Protein AF-A0A314ZUV1-F1 (afdb_monomer)

Foldseek 3Di:
DDPPVVVVVVVLVPFAEDADEPPDDQCCDDPPCLFCVNCVRGQYYHYYDHQHADSDPPDDPPDPPRAHCHQYYEAEHHARYDDDVVVVCSRHVNHQWYFYYNYNPATWTDGPVDPDTDGD

Secondary structure (DSSP, 8-state):
---HHHHHHHHHHTS-EEEEE-SS----SPPTTSSTTT-TT-SEEEEESS----S--TT-TT-TT-----SEEEEES-TT----HHHHHHH-TT--EEEEES-SS--EEEETTSSS-B--

Structure (mmCIF, N/CA/C/O backbone):
data_AF-A0A314ZUV1-F1
#
_entry.id   AF-A0A314ZUV1-F1
#
loop_
_atom_site.group_PDB
_atom_site.id
_atom_site.type_symbol
_atom_site.label_atom_id
_atom_site.label_alt_id
_atom_site.label_comp_id
_atom_site.label_asym_id
_atom_site.label_entity_id
_atom_site.label_seq_id
_atom_site.pdbx_PDB_ins_code
_atom_site.Cartn_x
_atom_site.Cartn_y
_atom_site.Cartn_z
_atom_site.occupancy
_atom_site.B_iso_or_equiv
_atom_site.auth_seq_id
_atom_site.auth_comp_id
_atom_site.auth_asym_id
_atom_site.auth_atom_id
_atom_site.pdbx_PDB_model_num
ATOM 1 N N . MET A 1 1 ? -7.178 -17.957 22.791 1.00 39.41 1 MET A N 1
ATOM 2 C CA . MET A 1 1 ? -6.796 -16.577 22.420 1.00 39.41 1 MET A CA 1
ATOM 3 C C . MET A 1 1 ? -7.547 -16.295 21.127 1.00 39.41 1 MET A C 1
ATOM 5 O O . MET A 1 1 ? -7.230 -16.918 20.131 1.00 39.41 1 MET A O 1
ATOM 9 N N . HIS A 1 2 ? -8.671 -15.577 21.200 1.00 33.91 2 HIS A N 1
ATOM 10 C CA . HIS A 1 2 ? -9.666 -15.512 20.120 1.00 33.91 2 HIS A CA 1
ATOM 11 C C . HIS A 1 2 ? -9.202 -14.645 18.941 1.00 33.91 2 HIS A C 1
ATOM 13 O O . HIS A 1 2 ? -8.723 -13.531 19.152 1.00 33.91 2 HIS A O 1
ATOM 19 N N . ASP A 1 3 ? -9.448 -15.150 17.731 1.00 39.00 3 ASP A N 1
ATOM 20 C CA . ASP A 1 3 ? -9.154 -14.626 16.388 1.00 39.00 3 ASP A CA 1
ATOM 21 C C . ASP A 1 3 ? -9.875 -13.315 16.018 1.00 39.00 3 ASP A C 1
ATOM 23 O O . ASP A 1 3 ? -10.383 -13.143 14.908 1.00 39.00 3 ASP A O 1
ATOM 27 N N . LYS A 1 4 ? -9.911 -12.342 16.934 1.00 44.16 4 LYS A N 1
ATOM 28 C CA . LYS A 1 4 ? -10.485 -11.013 16.672 1.00 44.16 4 LYS A CA 1
ATOM 29 C C . LYS A 1 4 ? -9.817 -10.329 15.476 1.00 44.16 4 LYS A C 1
ATOM 31 O O . LYS A 1 4 ? -10.479 -9.589 14.754 1.00 44.16 4 LYS A O 1
ATOM 36 N N . GLU A 1 5 ? -8.540 -10.616 15.218 1.00 48.56 5 GLU A N 1
ATOM 37 C CA . GLU A 1 5 ? -7.837 -10.121 14.031 1.00 48.56 5 GLU A CA 1
ATOM 38 C C . GLU A 1 5 ? -8.411 -10.691 12.732 1.00 48.56 5 GLU A C 1
ATOM 40 O O . GLU A 1 5 ? -8.594 -9.953 11.767 1.00 48.56 5 GLU A O 1
ATOM 45 N N . PHE A 1 6 ? -8.739 -11.984 12.695 1.00 40.50 6 PHE A N 1
ATOM 46 C CA . PHE A 1 6 ? -9.218 -12.640 11.479 1.00 40.50 6 PHE A CA 1
ATOM 47 C C . PHE A 1 6 ? -10.641 -12.201 11.117 1.00 40.50 6 PHE A C 1
ATOM 49 O O . PHE A 1 6 ? -10.937 -11.996 9.938 1.00 40.50 6 PHE A O 1
ATOM 56 N N . GLU A 1 7 ? -11.489 -11.959 12.120 1.00 41.75 7 GLU A N 1
ATOM 57 C CA . GLU A 1 7 ? -12.827 -11.392 11.910 1.00 41.75 7 GLU A CA 1
ATOM 58 C C . GLU A 1 7 ? -12.768 -9.912 11.502 1.00 41.75 7 GLU A C 1
ATOM 60 O O . GLU A 1 7 ? -13.423 -9.523 10.535 1.00 41.75 7 GLU A O 1
ATOM 65 N N . THR A 1 8 ? -11.879 -9.109 12.105 1.00 54.12 8 THR A N 1
ATOM 66 C CA . THR A 1 8 ? -11.626 -7.728 11.642 1.00 54.12 8 THR A CA 1
ATOM 67 C C . THR A 1 8 ? -11.140 -7.722 10.185 1.00 54.12 8 THR A C 1
ATOM 69 O O . THR A 1 8 ? -11.604 -6.936 9.363 1.00 54.12 8 THR A O 1
ATOM 72 N N . LEU A 1 9 ? -10.248 -8.644 9.800 1.00 48.03 9 LEU A N 1
ATOM 73 C CA . LEU A 1 9 ? -9.764 -8.767 8.420 1.00 48.03 9 LEU A CA 1
ATOM 74 C C . LEU A 1 9 ? -10.869 -9.171 7.431 1.00 48.03 9 LEU A C 1
ATOM 76 O O . LEU A 1 9 ? -10.824 -8.743 6.268 1.00 48.03 9 LEU A O 1
ATOM 80 N N . LYS A 1 10 ? -11.846 -9.970 7.880 1.00 52.09 10 LYS A N 1
ATOM 81 C CA . LYS A 1 10 ? -13.025 -10.401 7.115 1.00 52.09 10 LYS A CA 1
ATOM 82 C C . LYS A 1 10 ? -14.011 -9.252 6.916 1.00 52.09 10 LYS A C 1
ATOM 84 O O . LYS A 1 10 ? -14.477 -9.057 5.795 1.00 52.09 10 LYS A O 1
ATOM 89 N N . GLU A 1 11 ? -14.225 -8.424 7.930 1.00 54.44 11 GLU A N 1
ATOM 90 C CA . GLU A 1 11 ? -15.045 -7.212 7.842 1.00 54.44 11 GLU A CA 1
ATOM 91 C C . GLU A 1 11 ? -14.380 -6.156 6.948 1.00 54.44 11 GLU A C 1
ATOM 93 O O . GLU A 1 11 ? -14.979 -5.686 5.979 1.00 54.44 11 GLU A O 1
ATOM 98 N N . ILE A 1 12 ? -13.072 -5.932 7.113 1.00 50.38 12 ILE A N 1
ATOM 99 C CA . ILE A 1 12 ? -12.272 -5.097 6.210 1.00 50.38 12 ILE A CA 1
ATOM 100 C C . ILE A 1 12 ? -12.288 -5.679 4.777 1.00 50.38 12 ILE A C 1
ATOM 102 O O . ILE A 1 12 ? -12.072 -4.971 3.793 1.00 50.38 12 ILE A O 1
ATOM 106 N N . SER A 1 13 ? -12.503 -6.989 4.580 1.00 51.12 13 SER A N 1
ATOM 107 C CA . SER A 1 13 ? -12.600 -7.638 3.255 1.00 51.12 13 SER A CA 1
ATOM 108 C C . SER A 1 13 ? -13.756 -7.130 2.391 1.00 51.12 13 SER A C 1
ATOM 110 O O . SER A 1 13 ? -13.600 -7.129 1.168 1.00 51.12 13 SER A O 1
ATOM 112 N N . SER A 1 14 ? -14.814 -6.603 3.005 1.00 55.78 14 SER A N 1
ATOM 113 C CA . SER A 1 14 ? -15.973 -6.023 2.317 1.00 55.78 14 SER A CA 1
ATOM 114 C C . SER A 1 14 ? -15.716 -4.636 1.697 1.00 55.78 14 SER A C 1
ATOM 116 O O . SER A 1 14 ? -16.512 -4.165 0.889 1.00 55.78 14 SER A O 1
ATOM 118 N N . LEU A 1 15 ? -14.593 -3.981 2.023 1.00 61.12 15 LEU A N 1
ATOM 119 C CA . LEU A 1 15 ? -14.289 -2.627 1.555 1.00 61.12 15 LEU A CA 1
ATOM 120 C C . LEU A 1 15 ? -13.907 -2.564 0.065 1.00 61.12 15 LEU A C 1
ATOM 122 O O . LEU A 1 15 ? -13.373 -3.520 -0.504 1.00 61.12 15 LEU A O 1
ATOM 126 N N . ARG A 1 16 ? -14.093 -1.375 -0.536 1.00 82.19 16 ARG A N 1
ATOM 127 C CA . ARG A 1 16 ? -13.666 -1.014 -1.902 1.00 82.19 16 ARG A CA 1
ATOM 128 C C . ARG A 1 16 ? -12.193 -1.385 -2.107 1.00 82.19 16 ARG A C 1
ATOM 130 O O . ARG A 1 16 ? -11.285 -0.765 -1.542 1.00 82.19 16 ARG A O 1
ATOM 137 N N . ARG A 1 17 ? -11.979 -2.446 -2.882 1.00 85.50 17 ARG A N 1
ATOM 138 C CA . ARG A 1 17 ? -10.704 -3.139 -3.062 1.00 85.50 17 ARG A CA 1
ATOM 139 C C . ARG A 1 17 ? -10.258 -3.007 -4.504 1.00 85.50 17 ARG A C 1
ATOM 141 O O . ARG A 1 17 ? -10.986 -3.413 -5.404 1.00 85.50 17 ARG A O 1
ATOM 148 N N . LEU A 1 18 ? -9.028 -2.554 -4.696 1.00 84.38 18 LEU A N 1
ATOM 149 C CA . LEU A 1 18 ? -8.361 -2.608 -5.986 1.00 84.38 18 LEU A CA 1
ATOM 150 C C . LEU A 1 18 ? -7.292 -3.696 -5.953 1.00 84.38 18 LEU A C 1
ATOM 152 O O . LEU A 1 18 ? -6.395 -3.674 -5.110 1.00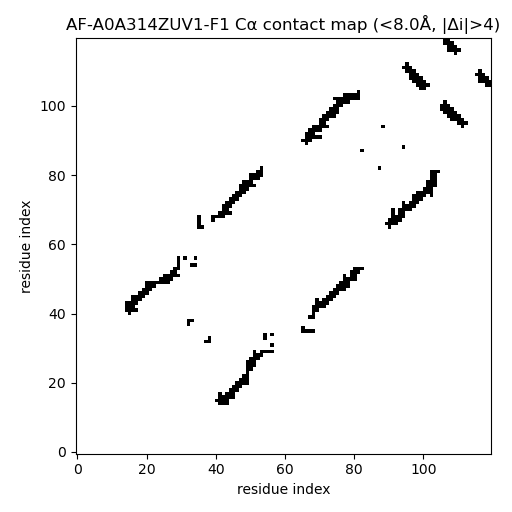 84.38 18 LEU A O 1
ATOM 156 N N . LYS A 1 19 ? -7.407 -4.666 -6.863 1.00 85.62 19 LYS A N 1
ATOM 157 C CA . LYS A 1 19 ? -6.397 -5.701 -7.078 1.00 85.62 19 LYS A CA 1
ATOM 158 C C . LYS A 1 19 ? -5.855 -5.572 -8.486 1.00 85.62 19 LYS A C 1
ATOM 160 O O . LYS A 1 19 ? -6.617 -5.634 -9.443 1.00 85.62 19 LYS A O 1
ATOM 165 N N . ILE A 1 20 ? -4.542 -5.470 -8.588 1.00 82.44 20 ILE A N 1
ATOM 166 C CA . ILE A 1 20 ? -3.837 -5.377 -9.852 1.00 82.44 20 ILE A CA 1
ATOM 167 C C . ILE A 1 20 ? -2.785 -6.486 -9.878 1.00 82.44 20 ILE A C 1
ATOM 169 O O . ILE A 1 20 ? -2.169 -6.829 -8.863 1.00 82.44 20 ILE A O 1
ATOM 173 N N . SER A 1 21 ? -2.658 -7.143 -11.023 1.00 82.69 21 SER A N 1
ATOM 174 C CA . SER A 1 21 ? -1.710 -8.231 -11.234 1.00 82.69 21 SER A CA 1
ATOM 175 C C . SER A 1 21 ? -1.032 -8.020 -12.578 1.00 82.69 21 SER A C 1
ATOM 177 O O . SER A 1 21 ? -1.686 -8.096 -13.613 1.00 82.69 21 SER A O 1
ATOM 179 N N . TRP A 1 22 ? 0.264 -7.730 -12.552 1.00 75.12 22 TRP A N 1
ATOM 180 C CA . TRP A 1 22 ? 1.072 -7.508 -13.743 1.00 75.12 22 TRP A CA 1
ATOM 181 C C . TRP A 1 22 ? 1.678 -8.849 -14.138 1.00 75.12 22 TRP A C 1
ATOM 183 O O . TRP A 1 22 ? 2.518 -9.392 -13.421 1.00 75.12 22 TRP A O 1
ATOM 193 N N . ALA A 1 23 ? 1.188 -9.416 -15.241 1.00 62.47 23 ALA A N 1
ATOM 194 C CA . ALA A 1 23 ? 1.650 -10.707 -15.743 1.00 62.47 23 ALA A CA 1
ATOM 195 C C . ALA A 1 23 ? 2.984 -10.575 -16.491 1.00 62.47 23 ALA A C 1
ATOM 197 O O . ALA A 1 23 ? 3.886 -11.370 -16.262 1.00 62.47 23 ALA A O 1
ATOM 198 N N . VAL A 1 24 ? 3.114 -9.557 -17.346 1.00 55.03 24 VAL A N 1
ATOM 199 C CA . VAL A 1 24 ? 4.317 -9.243 -18.127 1.00 55.03 24 VAL A CA 1
ATOM 200 C C . VAL A 1 24 ? 4.222 -7.766 -18.505 1.00 55.03 24 VAL A C 1
ATOM 202 O O . VAL A 1 24 ? 3.528 -7.416 -19.453 1.00 55.03 24 VAL A O 1
ATOM 205 N N . ALA A 1 25 ? 4.834 -6.874 -17.734 1.00 52.91 25 ALA A N 1
ATOM 206 C CA . ALA A 1 25 ? 4.999 -5.492 -18.165 1.00 52.91 25 ALA A CA 1
ATOM 207 C C . ALA A 1 25 ? 6.160 -4.859 -17.407 1.00 52.91 25 ALA A C 1
ATOM 209 O O . ALA A 1 25 ? 6.127 -4.760 -16.178 1.00 52.91 25 ALA A O 1
ATOM 210 N N . SER A 1 26 ? 7.145 -4.388 -18.165 1.00 56.25 26 SER A N 1
ATOM 211 C CA . SER A 1 26 ? 8.238 -3.508 -17.752 1.00 56.25 26 SER A CA 1
ATOM 212 C C . SER A 1 26 ? 7.716 -2.114 -17.368 1.00 56.25 26 SER A C 1
ATOM 214 O O . SER A 1 26 ? 8.276 -1.098 -17.774 1.00 56.25 26 SER A O 1
ATOM 216 N N . LEU A 1 27 ? 6.597 -2.038 -16.632 1.00 61.50 27 LEU A N 1
ATOM 217 C CA . LEU A 1 27 ? 6.141 -0.796 -16.019 1.00 61.50 27 LEU A CA 1
ATOM 218 C C . LEU A 1 27 ? 7.085 -0.501 -14.856 1.00 61.50 27 LEU A C 1
ATOM 220 O O . LEU A 1 27 ? 6.8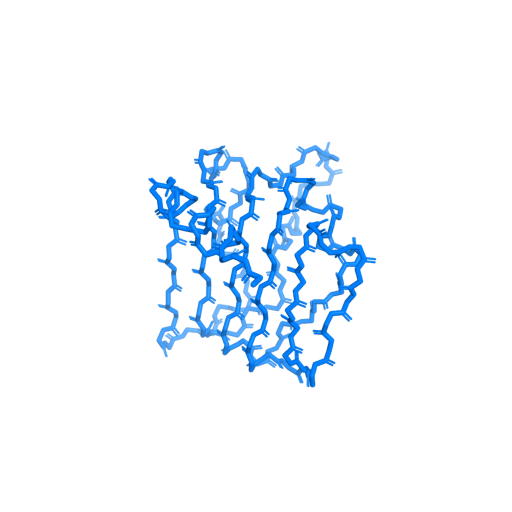55 -0.897 -13.715 1.00 61.50 27 LEU A O 1
ATOM 224 N N . LYS A 1 28 ? 8.188 0.165 -15.196 1.00 67.81 28 LYS A N 1
ATOM 225 C CA . LYS A 1 28 ? 9.094 0.787 -14.230 1.00 67.81 28 LYS A CA 1
ATOM 226 C C . LYS A 1 28 ? 8.424 1.990 -13.562 1.00 67.81 28 LYS A C 1
ATOM 228 O O . LYS A 1 28 ? 8.738 2.307 -12.419 1.00 67.81 28 LYS A O 1
ATOM 233 N N . GLU A 1 29 ? 7.482 2.614 -14.269 1.00 71.25 29 GLU A N 1
ATOM 234 C CA . GLU A 1 29 ? 6.750 3.802 -13.842 1.00 71.25 29 GLU A CA 1
ATOM 235 C C . GLU A 1 29 ? 5.350 3.458 -13.325 1.00 71.25 29 GLU A C 1
ATOM 237 O O . GLU A 1 29 ? 4.674 2.553 -13.827 1.00 71.25 29 GLU A O 1
ATOM 242 N N . VAL A 1 30 ? 4.906 4.208 -12.315 1.00 75.25 30 VAL A N 1
ATOM 243 C CA . VAL A 1 30 ? 3.550 4.101 -11.773 1.00 75.25 30 VAL A CA 1
ATOM 244 C C . VAL A 1 30 ? 2.574 4.652 -12.810 1.00 75.25 30 VAL A C 1
ATOM 246 O O . VAL A 1 30 ? 2.748 5.789 -13.251 1.00 75.25 30 VAL A O 1
ATOM 249 N N . PRO A 1 31 ? 1.522 3.911 -13.199 1.00 76.69 31 PRO A N 1
ATOM 250 C CA . PRO A 1 31 ? 0.561 4.449 -14.143 1.00 76.69 31 PRO A CA 1
ATOM 251 C C . PRO A 1 31 ? -0.135 5.688 -13.548 1.00 76.69 31 PRO A C 1
ATOM 253 O O . PRO A 1 31 ? -0.418 5.706 -12.342 1.00 76.69 31 PRO A O 1
ATOM 256 N N . PRO A 1 32 ? -0.482 6.699 -14.370 1.00 75.06 32 PRO A N 1
ATOM 257 C CA . PRO A 1 32 ? -1.040 7.963 -13.888 1.00 75.06 32 PRO A CA 1
ATOM 258 C C . PRO A 1 32 ? -2.304 7.802 -13.052 1.00 75.06 32 PRO A C 1
ATOM 260 O O . PRO A 1 32 ? -2.594 8.657 -12.226 1.00 75.06 32 PRO A O 1
ATOM 263 N N . TRP A 1 33 ? -3.052 6.711 -13.235 1.00 79.25 33 TRP A N 1
ATOM 264 C CA . TRP A 1 33 ? -4.278 6.452 -12.489 1.00 79.25 33 TRP A CA 1
ATOM 265 C C . TRP A 1 33 ? -4.081 5.812 -11.113 1.00 79.25 33 TRP A C 1
ATOM 267 O O . TRP A 1 33 ? -4.984 5.845 -10.276 1.00 79.25 33 TRP A O 1
ATOM 277 N N . LEU A 1 34 ? -2.910 5.232 -10.843 1.00 81.31 34 LEU A N 1
ATOM 278 C CA . LEU A 1 34 ? -2.618 4.543 -9.585 1.00 81.31 34 LEU A CA 1
ATOM 279 C C . LEU A 1 34 ? -2.159 5.541 -8.520 1.00 81.31 34 LEU A C 1
ATOM 281 O O . LEU A 1 34 ? -1.099 5.375 -7.941 1.00 81.31 34 LEU A O 1
ATOM 285 N N . ASN A 1 35 ? -2.944 6.584 -8.261 1.00 82.69 35 ASN A N 1
ATOM 286 C CA . ASN A 1 35 ? -2.5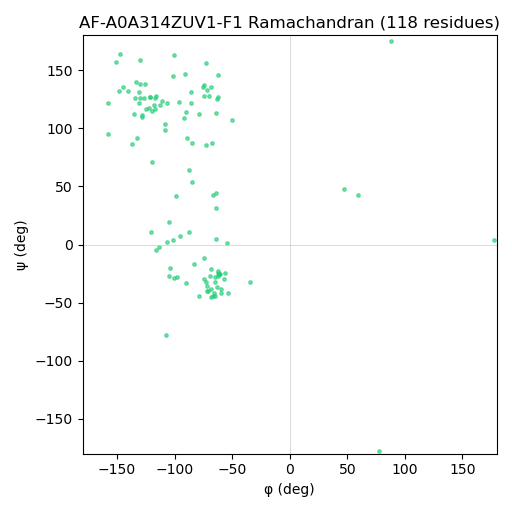88 7.661 -7.339 1.00 82.69 35 ASN A CA 1
ATOM 287 C C . ASN A 1 35 ? -3.725 7.944 -6.332 1.00 82.69 35 ASN A C 1
ATOM 289 O O . ASN A 1 35 ? -4.891 7.628 -6.603 1.00 82.69 35 ASN A O 1
ATOM 293 N N . PRO A 1 36 ? -3.431 8.572 -5.181 1.00 82.62 36 PRO A N 1
ATOM 294 C CA . PRO A 1 36 ? -4.421 8.785 -4.125 1.00 82.62 36 PRO A CA 1
ATOM 295 C C . PRO A 1 36 ? -5.532 9.788 -4.486 1.00 82.62 36 PRO A C 1
ATOM 297 O O . PRO A 1 36 ? -6.615 9.706 -3.905 1.00 82.62 36 PRO A O 1
ATOM 300 N N . ARG A 1 37 ? -5.326 10.685 -5.467 1.00 80.88 37 ARG A N 1
ATOM 301 C CA . ARG A 1 37 ? -6.365 11.608 -5.974 1.00 80.88 37 ARG A CA 1
ATOM 302 C C . ARG A 1 37 ? -7.420 10.894 -6.817 1.00 80.88 37 ARG A C 1
ATOM 304 O O . ARG A 1 37 ? -8.571 11.313 -6.824 1.00 80.88 37 ARG A O 1
ATOM 311 N N . GLN A 1 38 ? -7.047 9.835 -7.535 1.00 79.88 38 GLN A N 1
ATOM 312 C CA . GLN A 1 38 ? -7.997 9.052 -8.334 1.00 79.88 38 GLN A CA 1
ATOM 313 C C . GLN A 1 38 ? -8.617 7.906 -7.537 1.00 79.88 38 GLN A C 1
ATOM 315 O O . GLN A 1 38 ? -9.790 7.576 -7.706 1.00 79.88 38 GLN A O 1
ATOM 320 N N . LEU A 1 39 ? -7.858 7.327 -6.609 1.00 82.19 39 LEU A N 1
ATOM 321 C CA . LEU A 1 39 ? -8.268 6.173 -5.813 1.00 82.19 39 LEU A CA 1
ATOM 322 C C . LEU A 1 39 ? -8.782 6.576 -4.419 1.00 82.19 39 LEU A C 1
ATOM 324 O O . LEU A 1 39 ? -8.521 5.902 -3.423 1.00 82.19 39 LEU A O 1
ATOM 328 N N . THR A 1 40 ? -9.566 7.656 -4.347 1.00 81.38 40 THR A N 1
ATOM 329 C CA . THR A 1 40 ? -10.013 8.310 -3.093 1.00 81.38 40 THR A CA 1
ATOM 330 C C . THR A 1 40 ? -10.860 7.436 -2.178 1.00 81.38 40 THR A C 1
ATOM 332 O O . THR A 1 40 ? -10.912 7.656 -0.968 1.00 81.38 40 THR A O 1
ATOM 335 N N . ASN A 1 41 ? -11.539 6.445 -2.748 1.00 82.31 41 ASN A N 1
ATOM 336 C CA . ASN A 1 41 ? -12.485 5.607 -2.026 1.00 82.31 41 ASN A CA 1
ATOM 337 C C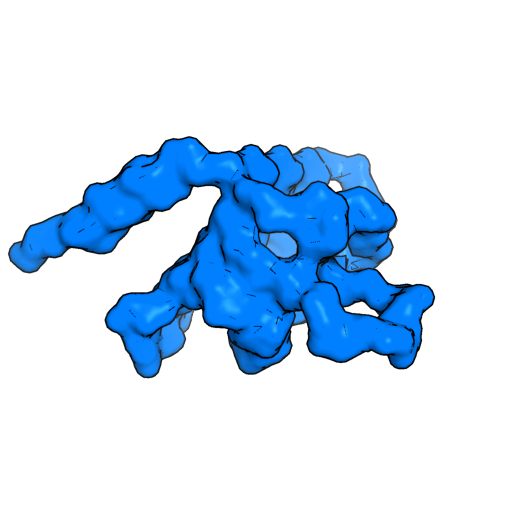 . ASN A 1 41 ? -11.960 4.194 -1.752 1.00 82.31 41 ASN A C 1
ATOM 339 O O . ASN A 1 41 ? -12.696 3.367 -1.222 1.00 82.31 41 ASN A O 1
ATOM 343 N N . ILE A 1 42 ? -10.721 3.881 -2.133 1.00 86.31 42 ILE A N 1
ATOM 344 C CA . ILE A 1 42 ? -10.166 2.541 -1.956 1.00 86.31 42 ILE A CA 1
ATOM 345 C C . ILE A 1 42 ? -9.565 2.411 -0.563 1.00 86.31 42 ILE A C 1
ATOM 347 O O . ILE A 1 42 ? -8.775 3.235 -0.115 1.00 86.31 42 ILE A O 1
ATOM 351 N N . LYS A 1 43 ? -9.929 1.322 0.111 1.00 89.75 43 LYS A N 1
ATOM 352 C CA . LYS A 1 43 ? -9.402 0.967 1.433 1.00 89.75 43 LYS A CA 1
ATOM 353 C C . LYS A 1 43 ? -8.379 -0.155 1.366 1.00 89.75 43 LYS A C 1
ATOM 355 O O . LYS A 1 43 ? -7.595 -0.324 2.294 1.00 89.75 43 LYS A O 1
ATOM 360 N N . LYS A 1 44 ? -8.380 -0.930 0.277 1.00 88.94 44 LYS A N 1
ATOM 361 C CA . LYS A 1 44 ? -7.472 -2.065 0.094 1.00 88.94 44 LYS A CA 1
ATOM 362 C C . LYS A 1 44 ? -6.801 -1.992 -1.261 1.00 88.94 44 LYS A C 1
ATOM 364 O O . LYS A 1 44 ? -7.489 -2.027 -2.282 1.00 88.94 44 LYS A O 1
ATOM 369 N N . LEU A 1 45 ? -5.478 -1.958 -1.251 1.00 90.19 45 LEU A N 1
ATOM 370 C CA . LEU A 1 45 ? -4.664 -1.934 -2.451 1.00 90.19 45 LEU A CA 1
ATOM 371 C C . LEU A 1 45 ? -3.803 -3.192 -2.503 1.00 90.19 45 LEU A C 1
ATOM 373 O O . LEU A 1 45 ? -2.973 -3.433 -1.625 1.00 90.19 45 LEU A O 1
ATOM 377 N N . TYR A 1 46 ? -4.033 -4.013 -3.524 1.00 90.62 46 TYR A N 1
ATOM 378 C CA . TYR A 1 46 ? -3.328 -5.269 -3.735 1.00 90.62 46 TYR A CA 1
ATOM 379 C C . TYR A 1 46 ? -2.597 -5.236 -5.064 1.00 90.62 46 TYR A C 1
ATOM 381 O O . TYR A 1 46 ? -3.223 -5.212 -6.121 1.00 90.62 46 TYR A O 1
ATOM 389 N N . ILE A 1 47 ? -1.274 -5.272 -5.002 1.00 87.75 47 ILE A N 1
ATOM 390 C CA . ILE A 1 47 ? -0.394 -5.156 -6.157 1.00 87.75 47 ILE A CA 1
ATOM 391 C C . ILE A 1 47 ? 0.466 -6.415 -6.228 1.00 87.75 47 ILE A C 1
ATOM 393 O O . ILE A 1 47 ? 1.069 -6.828 -5.232 1.00 87.75 47 ILE A O 1
ATOM 397 N N . ARG A 1 48 ? 0.470 -7.069 -7.394 1.00 87.19 48 ARG A N 1
ATOM 398 C CA . ARG A 1 48 ? 1.154 -8.348 -7.599 1.00 87.19 48 ARG A CA 1
ATOM 399 C C . ARG A 1 48 ? 1.957 -8.390 -8.896 1.00 87.19 48 ARG A C 1
ATOM 401 O O . ARG A 1 48 ? 1.353 -8.281 -9.957 1.00 87.19 48 ARG A O 1
ATOM 408 N N . GLY A 1 49 ? 3.242 -8.721 -8.828 1.00 80.44 49 GLY A N 1
ATOM 409 C CA . GLY A 1 49 ? 4.093 -8.839 -10.017 1.00 80.44 49 GLY A CA 1
ATOM 410 C C . GLY A 1 49 ? 4.546 -7.482 -10.560 1.00 80.44 49 GLY A C 1
ATOM 411 O O . GLY A 1 49 ? 4.202 -6.441 -10.002 1.00 80.44 49 GLY A O 1
ATOM 412 N N . GLY A 1 50 ? 5.283 -7.504 -11.671 1.00 79.06 50 GLY A N 1
ATOM 413 C CA . GLY A 1 50 ? 5.801 -6.307 -12.341 1.00 79.06 50 GLY A CA 1
ATOM 414 C C . GLY A 1 50 ? 7.160 -5.830 -11.820 1.00 79.06 50 GLY A C 1
ATOM 415 O O . GLY A 1 50 ? 7.708 -6.362 -10.854 1.00 79.06 50 GLY A O 1
ATOM 416 N N . GLU A 1 51 ? 7.699 -4.809 -12.488 1.00 76.00 51 GLU A N 1
ATOM 417 C CA . GLU A 1 51 ? 9.007 -4.198 -12.193 1.00 76.00 51 GLU A CA 1
ATOM 418 C C . GLU A 1 51 ? 8.884 -2.836 -11.494 1.00 76.00 51 GLU A C 1
ATOM 420 O O . GLU A 1 51 ? 9.825 -2.044 -11.509 1.00 76.00 51 GLU A O 1
ATOM 425 N N . LEU A 1 52 ? 7.725 -2.555 -10.893 1.00 75.62 52 LEU A N 1
ATOM 426 C CA . LEU A 1 52 ? 7.441 -1.264 -10.281 1.00 75.62 52 LEU A CA 1
ATOM 427 C C . LEU A 1 52 ? 8.404 -0.984 -9.117 1.00 75.62 52 LEU A C 1
ATOM 429 O O . LEU A 1 52 ? 8.535 -1.799 -8.202 1.00 75.62 52 LEU A O 1
ATOM 433 N N . CYS A 1 53 ? 9.065 0.175 -9.146 1.00 73.19 53 CYS A N 1
ATOM 434 C CA . CYS A 1 53 ? 10.105 0.522 -8.171 1.00 73.19 53 CYS A CA 1
ATOM 435 C C . CYS A 1 53 ? 9.609 1.411 -7.020 1.00 73.19 53 CYS A C 1
ATOM 437 O O . CYS A 1 53 ? 10.171 1.347 -5.928 1.00 73.19 53 CYS A O 1
ATOM 439 N N . SER A 1 54 ? 8.571 2.222 -7.246 1.00 74.81 54 SER A N 1
ATOM 440 C CA . SER A 1 54 ? 7.965 3.112 -6.246 1.00 74.81 54 SER A CA 1
ATOM 441 C C . SER A 1 54 ? 6.460 3.261 -6.501 1.00 74.81 54 SER A C 1
ATOM 443 O O . SER A 1 54 ? 5.992 2.894 -7.572 1.00 74.81 54 SER A O 1
ATOM 445 N N . LEU A 1 55 ? 5.709 3.764 -5.517 1.00 76.31 55 LEU A N 1
ATOM 446 C CA . LEU A 1 55 ? 4.334 4.264 -5.675 1.00 76.31 55 LEU A CA 1
ATOM 447 C C . LEU A 1 55 ? 4.279 5.800 -5.729 1.00 76.31 55 LEU A C 1
ATOM 449 O O . LEU A 1 55 ? 3.189 6.364 -5.799 1.00 76.31 55 LEU A O 1
ATOM 453 N N . ASP A 1 56 ? 5.440 6.454 -5.712 1.00 72.62 56 ASP A N 1
ATOM 454 C CA . ASP A 1 56 ? 5.560 7.903 -5.798 1.00 72.62 56 ASP A CA 1
ATOM 455 C C . ASP A 1 56 ? 5.288 8.377 -7.227 1.00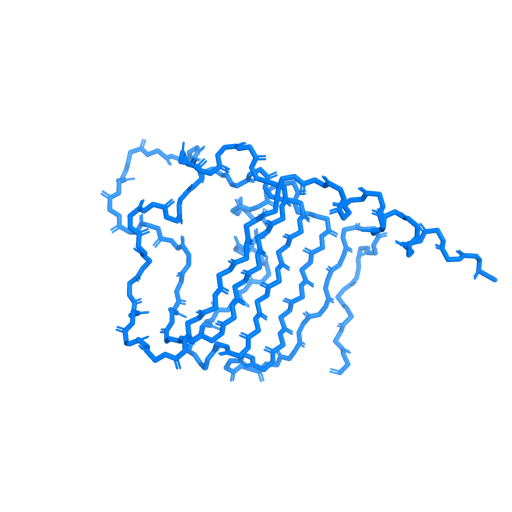 72.62 56 ASP A C 1
ATOM 457 O O . ASP A 1 56 ? 5.929 7.933 -8.183 1.00 72.62 56 ASP A O 1
ATOM 461 N N . HIS A 1 57 ? 4.381 9.340 -7.372 1.00 67.94 57 HIS A N 1
ATOM 462 C CA . HIS A 1 57 ? 4.243 10.119 -8.601 1.00 67.94 57 HIS A CA 1
ATOM 463 C C . HIS A 1 57 ? 5.243 11.270 -8.535 1.00 67.94 57 HIS A C 1
ATOM 465 O O . HIS A 1 57 ? 4.930 12.354 -8.048 1.00 67.94 57 HIS A O 1
ATOM 471 N N . ALA A 1 58 ? 6.472 11.018 -8.985 1.00 52.12 58 ALA A N 1
ATOM 472 C CA . ALA A 1 58 ? 7.492 12.048 -9.149 1.00 52.12 58 ALA A CA 1
ATOM 473 C C . ALA A 1 58 ? 7.075 12.996 -10.289 1.00 52.12 58 ALA A C 1
ATOM 475 O O . ALA A 1 58 ? 7.386 12.743 -11.449 1.00 52.12 58 ALA A O 1
ATOM 476 N N . GLY A 1 59 ? 6.301 14.041 -9.989 1.00 48.09 59 GLY A N 1
ATOM 477 C CA . GLY A 1 59 ? 5.889 14.991 -11.028 1.00 48.09 59 GLY A CA 1
ATOM 478 C C . GLY A 1 59 ? 4.951 16.130 -10.635 1.00 48.09 59 GLY A C 1
ATOM 479 O O . GLY A 1 59 ? 4.543 16.869 -11.522 1.00 48.09 59 GLY A O 1
ATOM 480 N N . ASP A 1 60 ? 4.588 16.305 -9.362 1.00 48.38 60 ASP A N 1
ATOM 481 C CA . ASP A 1 60 ? 3.772 17.456 -8.952 1.00 48.38 60 ASP A CA 1
ATOM 482 C C . ASP A 1 60 ? 4.334 18.042 -7.650 1.00 48.38 60 ASP A C 1
ATOM 484 O O . ASP A 1 60 ? 3.962 17.665 -6.540 1.00 48.38 60 ASP A O 1
ATOM 488 N N . GLU A 1 61 ? 5.308 18.936 -7.819 1.00 45.22 61 GLU A N 1
ATOM 489 C CA . GLU A 1 61 ? 6.152 19.577 -6.797 1.00 45.22 61 GLU A CA 1
ATOM 490 C C . GLU A 1 61 ? 5.369 20.469 -5.810 1.00 45.22 61 GLU A C 1
ATOM 492 O O . GLU A 1 61 ? 5.956 21.131 -4.958 1.00 45.22 61 GLU A O 1
ATOM 497 N N . THR A 1 62 ? 4.037 20.497 -5.902 1.00 44.31 62 THR A N 1
ATOM 498 C CA . THR A 1 62 ? 3.205 21.506 -5.238 1.00 44.31 62 THR A CA 1
ATOM 499 C C . THR A 1 62 ? 2.245 20.974 -4.180 1.00 44.31 62 THR A C 1
ATOM 501 O O . THR A 1 62 ? 1.608 21.780 -3.506 1.00 44.31 62 THR A O 1
ATOM 504 N N . VAL A 1 63 ? 2.120 19.657 -3.968 1.00 48.53 63 VAL A N 1
ATOM 505 C CA . VAL A 1 63 ? 1.080 19.145 -3.056 1.00 48.53 63 VAL A CA 1
ATOM 506 C C . VAL A 1 63 ? 1.620 18.117 -2.069 1.00 48.53 63 VAL A C 1
ATOM 508 O O . VAL A 1 63 ? 1.556 16.908 -2.278 1.00 48.53 63 VAL A O 1
ATOM 511 N N . THR A 1 64 ? 2.033 18.633 -0.916 1.00 50.47 64 THR A N 1
ATOM 512 C CA . THR A 1 64 ? 2.303 17.942 0.358 1.00 50.47 64 THR A CA 1
ATOM 513 C C . THR A 1 64 ? 1.132 17.094 0.901 1.00 50.47 64 THR A C 1
ATOM 515 O O . THR A 1 64 ? 1.260 16.470 1.952 1.00 50.47 64 THR A O 1
ATOM 518 N N . GLU A 1 65 ? -0.006 17.016 0.203 1.00 56.62 65 GLU A N 1
ATOM 519 C CA . GLU A 1 65 ? -1.270 16.472 0.729 1.00 56.62 65 GLU A CA 1
ATOM 520 C C . GLU A 1 65 ? -1.851 15.270 -0.035 1.00 56.62 65 GLU A C 1
ATOM 522 O O . GLU A 1 65 ? -2.980 14.847 0.214 1.00 56.62 65 GLU A O 1
ATOM 527 N N . CYS A 1 66 ? -1.110 14.655 -0.956 1.00 71.69 66 CYS A N 1
ATOM 528 C CA . CYS A 1 66 ? -1.608 13.484 -1.687 1.00 71.69 66 CYS A CA 1
ATOM 529 C C . CYS A 1 66 ? -1.319 12.177 -0.934 1.00 71.69 66 CYS A C 1
ATOM 531 O O . CYS A 1 66 ? -0.561 11.337 -1.405 1.00 71.69 66 CYS A O 1
ATOM 533 N N . LYS A 1 67 ? -1.921 12.007 0.250 1.00 85.00 67 LYS A N 1
ATOM 534 C CA . LYS A 1 67 ? -1.782 10.796 1.079 1.00 85.00 67 LYS A CA 1
ATOM 535 C C . LYS A 1 6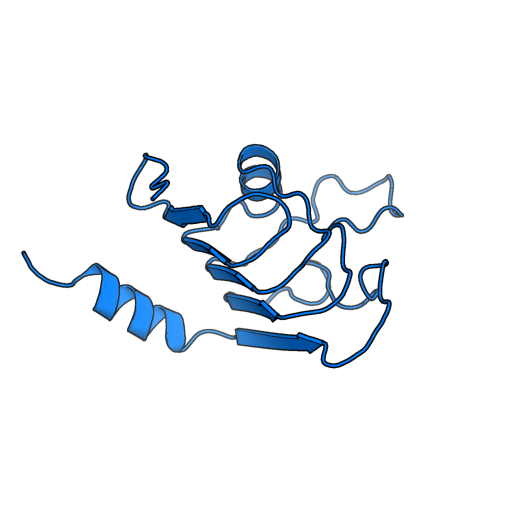7 ? -2.855 9.749 0.767 1.00 85.00 67 LYS A C 1
ATOM 537 O O . LYS A 1 67 ? -4.006 10.070 0.466 1.00 85.00 67 LYS A O 1
ATOM 542 N N . TRP A 1 68 ? -2.499 8.474 0.882 1.00 88.19 68 TRP A N 1
ATOM 543 C CA . TRP A 1 68 ? -3.413 7.360 0.652 1.00 88.19 68 TRP A CA 1
ATOM 544 C C . TRP A 1 68 ? -4.392 7.170 1.815 1.00 88.19 68 TRP A C 1
ATOM 546 O O . TRP A 1 68 ? -4.013 7.111 2.983 1.00 88.19 68 TRP A O 1
ATOM 556 N N . ARG A 1 69 ? -5.671 6.959 1.484 1.00 88.00 69 ARG A N 1
ATOM 557 C CA . ARG A 1 69 ? -6.726 6.554 2.441 1.00 88.00 69 ARG A CA 1
ATOM 558 C C . ARG A 1 69 ? -6.833 5.034 2.616 1.00 88.00 69 ARG A C 1
ATOM 560 O O . ARG A 1 69 ? -7.800 4.536 3.195 1.00 88.00 69 ARG A O 1
ATOM 567 N N . VAL A 1 70 ? -5.856 4.309 2.075 1.00 90.00 70 VAL A N 1
ATOM 568 C CA . VAL A 1 70 ? -5.763 2.851 2.111 1.00 90.00 70 VAL A CA 1
ATOM 569 C C . VAL A 1 70 ? -5.407 2.397 3.522 1.00 90.00 70 VAL A C 1
ATOM 571 O O . VAL A 1 70 ? -4.474 2.901 4.138 1.00 90.00 70 VAL A O 1
ATOM 574 N N . GLU A 1 71 ? -6.142 1.403 4.004 1.00 89.88 71 GLU A N 1
ATOM 575 C CA . GLU A 1 71 ? -5.947 0.776 5.311 1.00 89.88 71 GLU A CA 1
ATOM 576 C C . GLU A 1 71 ? -5.195 -0.551 5.188 1.00 89.88 71 GLU A C 1
ATOM 578 O O . GLU A 1 71 ? -4.471 -0.947 6.097 1.00 89.88 71 GLU A O 1
ATOM 583 N N . ILE A 1 72 ? -5.338 -1.247 4.055 1.00 89.31 72 ILE A N 1
ATOM 584 C CA . ILE A 1 72 ? -4.639 -2.507 3.795 1.00 89.31 72 ILE A CA 1
ATOM 585 C C . ILE A 1 72 ? -3.846 -2.416 2.497 1.00 89.31 72 ILE A C 1
ATOM 587 O O . ILE A 1 72 ? -4.428 -2.354 1.413 1.00 89.31 72 ILE A O 1
ATOM 591 N N . LEU A 1 73 ? -2.527 -2.535 2.610 1.00 90.44 73 LEU A N 1
ATOM 592 C CA . LEU A 1 73 ? -1.601 -2.603 1.487 1.00 90.44 73 LEU A CA 1
ATOM 593 C C . LEU A 1 73 ? -1.000 -4.011 1.396 1.00 90.44 73 LEU A C 1
ATOM 595 O O . LEU A 1 73 ? -0.428 -4.515 2.362 1.00 90.44 73 LEU A O 1
ATOM 599 N N . ARG A 1 74 ? -1.139 -4.674 0.241 1.00 90.81 74 ARG A N 1
ATOM 600 C CA . ARG A 1 74 ? -0.450 -5.949 -0.028 1.00 90.81 74 ARG A CA 1
ATOM 601 C C . ARG A 1 74 ? 0.326 -5.873 -1.319 1.00 90.81 74 ARG A C 1
ATOM 603 O O . ARG A 1 74 ? -0.237 -5.591 -2.372 1.00 90.81 74 ARG A O 1
ATOM 610 N N . LEU A 1 75 ? 1.596 -6.202 -1.215 1.00 88.75 75 LEU A N 1
ATOM 611 C CA . LEU A 1 75 ? 2.606 -6.045 -2.234 1.00 88.75 75 LEU A CA 1
ATOM 612 C C . LEU A 1 75 ? 3.301 -7.393 -2.380 1.00 88.75 75 LEU A C 1
ATOM 614 O O . LEU A 1 75 ? 3.935 -7.878 -1.443 1.00 88.75 75 LEU A O 1
ATOM 618 N N . LYS A 1 76 ? 3.110 -8.059 -3.520 1.00 87.62 76 LYS A N 1
ATOM 619 C CA . LYS A 1 76 ? 3.631 -9.416 -3.716 1.00 87.62 76 LYS A CA 1
ATOM 620 C C . LYS A 1 76 ? 4.408 -9.540 -5.020 1.00 87.62 76 LYS A C 1
ATOM 622 O O . LYS A 1 76 ? 3.913 -9.122 -6.059 1.00 87.62 76 LYS A O 1
ATOM 627 N N . TYR A 1 77 ? 5.544 -10.232 -4.991 1.00 85.88 77 TYR A N 1
ATOM 628 C CA . TYR A 1 77 ? 6.343 -10.574 -6.177 1.00 85.88 77 TYR A CA 1
ATOM 629 C C . TYR A 1 77 ? 6.829 -9.346 -6.969 1.00 85.88 77 TYR A C 1
ATOM 631 O O . TYR A 1 77 ? 6.746 -9.341 -8.192 1.00 85.88 77 TYR A O 1
ATOM 639 N N . MET A 1 78 ? 7.299 -8.298 -6.285 1.00 80.06 78 MET A N 1
ATOM 640 C CA . MET A 1 78 ? 7.879 -7.113 -6.933 1.00 80.06 78 MET A CA 1
ATOM 641 C C . MET A 1 78 ? 9.388 -7.089 -6.724 1.00 80.06 78 MET A C 1
ATOM 643 O O . MET A 1 78 ? 9.885 -6.688 -5.669 1.00 80.06 78 MET A O 1
ATOM 647 N N . SER A 1 79 ? 10.118 -7.553 -7.734 1.00 74.56 79 SER A N 1
ATOM 648 C CA . SER A 1 79 ? 11.559 -7.801 -7.656 1.00 74.56 79 SER A CA 1
ATOM 649 C C . SER A 1 79 ? 12.389 -6.551 -7.38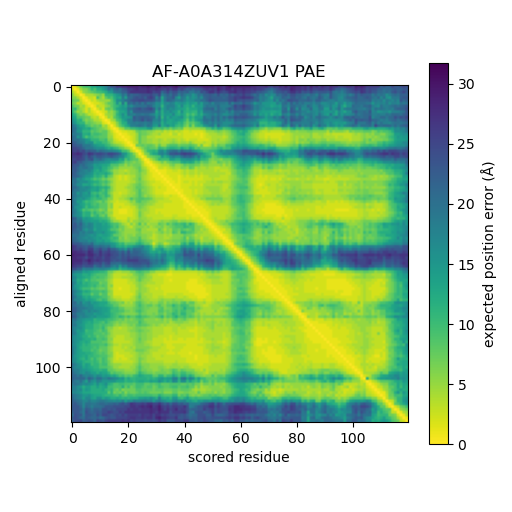4 1.00 74.56 79 SER A C 1
ATOM 651 O O . SER A 1 79 ? 13.430 -6.694 -6.765 1.00 74.56 79 SER A O 1
ATOM 653 N N . ASN A 1 80 ? 11.927 -5.354 -7.766 1.00 75.44 80 ASN A N 1
ATOM 654 C CA . ASN A 1 80 ? 12.715 -4.114 -7.691 1.00 75.44 80 ASN A CA 1
ATOM 655 C C . ASN A 1 80 ? 12.179 -3.075 -6.690 1.00 75.44 80 ASN A C 1
ATOM 657 O O . ASN A 1 80 ? 12.790 -2.020 -6.513 1.00 75.44 80 ASN A O 1
ATOM 661 N N . MET A 1 81 ? 11.053 -3.345 -6.020 1.00 76.38 81 MET A N 1
ATOM 662 C CA . MET A 1 81 ? 10.432 -2.357 -5.137 1.00 76.38 81 MET A CA 1
ATOM 663 C C . MET A 1 81 ? 11.158 -2.281 -3.790 1.00 76.38 81 MET A C 1
ATOM 665 O O . MET A 1 81 ? 11.095 -3.210 -2.975 1.00 76.38 81 MET A O 1
ATOM 669 N N . LYS A 1 82 ? 11.819 -1.146 -3.541 1.00 74.19 82 LYS A N 1
ATOM 670 C CA . LYS A 1 82 ? 12.398 -0.815 -2.235 1.00 74.19 82 LYS A CA 1
ATOM 671 C C . LYS A 1 82 ? 11.324 -0.166 -1.379 1.00 74.19 82 LYS A C 1
ATOM 673 O O . LYS A 1 82 ? 10.733 0.835 -1.766 1.00 74.19 82 LYS A O 1
ATOM 678 N N . ILE A 1 83 ? 11.052 -0.763 -0.225 1.00 74.50 83 ILE A N 1
ATOM 679 C CA . ILE A 1 83 ? 9.987 -0.307 0.667 1.00 74.50 83 ILE A CA 1
ATOM 680 C C . ILE A 1 83 ? 10.567 -0.131 2.052 1.00 74.50 83 ILE A C 1
ATOM 682 O O . ILE A 1 83 ? 10.863 -1.110 2.739 1.00 74.50 83 ILE A O 1
ATOM 686 N N . GLU A 1 84 ? 10.675 1.126 2.454 1.00 80.69 84 GLU A N 1
ATOM 687 C CA . GLU A 1 84 ? 11.035 1.521 3.805 1.00 80.69 84 GLU A CA 1
ATOM 688 C C . GLU A 1 84 ? 9.751 1.811 4.581 1.00 80.69 84 GLU A C 1
ATOM 690 O O . GLU A 1 84 ? 8.955 2.659 4.178 1.00 80.69 84 GLU A O 1
ATOM 695 N N . LEU A 1 85 ? 9.545 1.110 5.698 1.00 80.94 85 LEU A N 1
ATOM 696 C CA . LEU A 1 85 ? 8.337 1.259 6.513 1.00 80.94 85 LEU A CA 1
ATOM 697 C C . LEU A 1 85 ? 8.049 2.724 6.918 1.00 80.94 85 LEU A C 1
ATOM 699 O O . LEU A 1 85 ? 6.902 3.123 6.755 1.00 80.94 85 LEU A O 1
ATOM 703 N N . PRO A 1 86 ? 9.037 3.555 7.322 1.00 83.38 86 PRO A N 1
ATOM 704 C CA . PRO A 1 86 ? 8.775 4.962 7.643 1.00 83.38 86 PRO A CA 1
ATOM 705 C C . PRO A 1 86 ? 8.187 5.764 6.473 1.00 83.38 86 PRO A C 1
ATOM 707 O O . PRO A 1 86 ? 7.282 6.569 6.666 1.00 83.38 86 PRO A O 1
ATOM 710 N N . LYS A 1 87 ? 8.653 5.512 5.239 1.00 83.56 87 LYS A N 1
ATOM 711 C CA . LYS A 1 87 ? 8.112 6.157 4.030 1.00 83.56 87 LYS A CA 1
ATOM 712 C C . LYS A 1 87 ? 6.686 5.691 3.743 1.00 83.56 87 LYS A C 1
ATOM 714 O O . LYS A 1 87 ? 5.839 6.486 3.349 1.00 83.56 87 LYS A O 1
ATOM 719 N N . VAL A 1 88 ? 6.410 4.406 3.971 1.00 85.06 88 VAL A N 1
ATOM 720 C CA . VAL A 1 88 ? 5.057 3.853 3.832 1.00 85.06 88 VAL A CA 1
ATOM 721 C C . VAL A 1 88 ? 4.109 4.459 4.861 1.00 85.06 88 VAL A C 1
ATOM 723 O O . VAL A 1 88 ? 3.002 4.837 4.503 1.00 85.06 88 VAL A O 1
ATOM 726 N N . GLU A 1 89 ? 4.515 4.580 6.121 1.00 84.50 89 GLU A N 1
ATOM 727 C CA . GLU A 1 89 ? 3.672 5.179 7.161 1.00 84.50 89 GLU A CA 1
ATOM 728 C C . GLU A 1 89 ? 3.359 6.654 6.871 1.00 84.50 89 GLU A C 1
ATOM 730 O O . GLU A 1 89 ? 2.227 7.089 7.092 1.00 84.50 89 GLU A O 1
ATOM 735 N N . ASP A 1 90 ? 4.311 7.406 6.309 1.00 85.25 90 ASP A N 1
ATOM 736 C CA . ASP A 1 90 ? 4.069 8.795 5.910 1.00 85.25 90 ASP A CA 1
ATOM 737 C C . ASP A 1 90 ? 3.063 8.911 4.750 1.00 85.25 90 ASP A C 1
ATOM 739 O O . ASP A 1 90 ? 2.128 9.720 4.813 1.00 85.25 90 ASP A O 1
ATOM 743 N N . GLN A 1 91 ? 3.200 8.066 3.722 1.00 85.88 91 GLN A N 1
ATOM 744 C CA . GLN A 1 91 ? 2.310 8.063 2.555 1.00 85.88 91 GLN A CA 1
ATOM 745 C C . GLN A 1 91 ? 0.927 7.464 2.837 1.00 85.88 91 GLN A C 1
ATOM 747 O O . GLN A 1 91 ? -0.056 7.843 2.196 1.00 85.88 91 GLN A O 1
ATOM 752 N N . PHE A 1 92 ? 0.837 6.525 3.780 1.00 89.81 92 PHE A N 1
ATOM 753 C CA . PHE A 1 92 ? -0.374 5.787 4.127 1.00 89.81 92 PHE A CA 1
ATOM 754 C C . PHE A 1 92 ? -0.741 6.034 5.605 1.00 89.81 92 PHE A C 1
ATOM 756 O O . PHE A 1 92 ? -0.657 5.125 6.432 1.00 89.81 92 PHE A O 1
ATOM 763 N N . PRO A 1 93 ? -1.211 7.241 5.973 1.00 88.19 93 PRO A N 1
ATOM 764 C CA . PRO A 1 93 ? -1.481 7.608 7.371 1.00 88.19 93 PRO A CA 1
ATOM 765 C C . PRO A 1 93 ? -2.564 6.742 8.041 1.00 88.19 93 PRO A C 1
ATOM 767 O O . PRO A 1 93 ? -2.598 6.586 9.267 1.00 88.19 93 PRO A O 1
ATOM 770 N N . HIS A 1 94 ? -3.452 6.151 7.237 1.00 87.94 94 HIS A N 1
ATOM 771 C CA . HIS A 1 94 ? -4.525 5.266 7.689 1.00 87.94 94 HIS A CA 1
ATOM 772 C C . HIS A 1 94 ? -4.159 3.779 7.618 1.00 87.94 94 HIS A C 1
ATOM 774 O O . HIS A 1 94 ? -5.030 2.939 7.839 1.00 87.94 94 HIS A O 1
ATOM 780 N N . LEU A 1 95 ? -2.903 3.430 7.319 1.00 89.38 95 LEU A N 1
ATOM 781 C CA . LEU A 1 95 ? -2.505 2.038 7.160 1.00 89.38 95 LEU A CA 1
ATOM 782 C C . LEU A 1 95 ? -2.672 1.267 8.468 1.00 89.38 95 LEU A C 1
ATOM 784 O O . LEU A 1 95 ? -2.123 1.629 9.505 1.00 89.38 95 LEU A O 1
ATOM 788 N N . LEU A 1 96 ? -3.420 0.177 8.396 1.00 89.06 96 LEU A N 1
ATOM 789 C CA . LEU A 1 96 ? -3.622 -0.774 9.480 1.00 89.06 96 LEU A CA 1
ATOM 790 C C . LEU A 1 96 ? -2.831 -2.056 9.244 1.00 89.06 96 LEU A C 1
ATOM 792 O O . LEU A 1 96 ? -2.480 -2.728 10.208 1.00 89.06 96 LEU A O 1
ATOM 796 N N . TYR A 1 97 ? -2.559 -2.396 7.981 1.00 87.44 97 TYR A N 1
ATOM 797 C CA . TYR A 1 97 ? -1.879 -3.629 7.608 1.00 87.44 97 TYR A CA 1
ATOM 798 C C . TYR A 1 97 ? -1.034 -3.471 6.342 1.00 87.44 97 TYR A C 1
ATOM 800 O O . TYR A 1 97 ? -1.526 -3.024 5.303 1.00 87.44 97 TYR A O 1
ATOM 808 N N . LEU A 1 98 ? 0.208 -3.941 6.420 1.00 88.25 98 LEU A N 1
ATOM 809 C CA . LEU A 1 98 ? 1.143 -4.099 5.316 1.00 88.25 98 LEU A CA 1
ATOM 810 C C . LEU A 1 98 ? 1.573 -5.563 5.213 1.00 88.25 98 LEU A C 1
ATOM 812 O O . LEU A 1 98 ? 2.089 -6.144 6.166 1.00 88.25 98 LEU A O 1
ATOM 816 N N . GLU A 1 99 ? 1.431 -6.131 4.022 1.00 88.06 99 GLU A N 1
ATOM 817 C CA . GLU A 1 99 ? 2.042 -7.410 3.655 1.00 88.06 99 GLU A CA 1
ATOM 818 C C . GLU A 1 99 ? 2.930 -7.203 2.432 1.00 88.06 99 GLU A C 1
ATOM 820 O O . GLU A 1 99 ? 2.447 -6.868 1.352 1.00 88.06 99 GLU A O 1
ATOM 825 N N . LYS A 1 100 ? 4.225 -7.441 2.603 1.00 86.81 100 LYS A N 1
ATOM 826 C CA . LYS A 1 100 ? 5.247 -7.478 1.559 1.00 86.81 100 LYS A CA 1
ATOM 827 C C . LYS A 1 100 ? 5.726 -8.919 1.454 1.00 86.81 100 LYS A C 1
ATOM 829 O O . LYS A 1 100 ? 6.225 -9.462 2.432 1.00 86.81 100 LYS A O 1
ATOM 834 N N . VAL A 1 101 ? 5.572 -9.534 0.285 1.00 85.00 101 VAL A N 1
ATOM 835 C CA . VAL A 1 101 ? 5.987 -10.926 0.037 1.00 85.00 101 VAL A CA 1
ATOM 836 C C . VAL A 1 101 ? 6.802 -10.999 -1.246 1.00 85.00 101 VAL A C 1
ATOM 838 O O . VAL A 1 101 ? 6.373 -10.487 -2.278 1.00 85.00 101 VAL A O 1
ATOM 841 N N . LYS A 1 102 ? 7.956 -11.664 -1.212 1.00 82.06 102 LYS A N 1
ATOM 842 C CA . LYS A 1 102 ? 8.885 -11.861 -2.331 1.00 82.06 102 LYS A CA 1
ATOM 843 C C . LYS A 1 102 ? 9.172 -10.567 -3.093 1.00 82.06 102 LYS A C 1
ATOM 845 O O . LYS A 1 102 ? 9.060 -10.514 -4.316 1.00 82.06 102 LYS A O 1
ATOM 850 N N . CYS A 1 103 ? 9.470 -9.509 -2.349 1.00 77.00 103 CYS A N 1
ATOM 851 C CA . CYS A 1 103 ? 10.010 -8.267 -2.903 1.00 77.00 103 CYS A CA 1
ATOM 852 C C . CYS A 1 103 ? 11.531 -8.226 -2.671 1.00 77.00 103 CYS A C 1
ATOM 854 O O . CYS A 1 103 ? 11.997 -8.983 -1.825 1.00 77.00 103 CYS A O 1
ATOM 856 N N . HIS A 1 104 ? 12.272 -7.360 -3.381 1.00 69.31 104 HIS A N 1
ATOM 857 C CA . HIS A 1 104 ? 13.754 -7.322 -3.497 1.00 69.31 104 HIS A CA 1
ATOM 858 C C . HIS A 1 104 ? 14.583 -7.724 -2.253 1.00 69.31 104 HIS A C 1
ATOM 860 O O . HIS A 1 104 ? 15.684 -8.244 -2.385 1.00 69.31 104 HIS A O 1
ATOM 866 N N . GLU A 1 105 ? 14.103 -7.458 -1.039 1.00 67.88 105 GLU A N 1
ATOM 867 C CA . GLU A 1 105 ? 14.860 -7.665 0.200 1.00 67.88 105 GLU A CA 1
ATOM 868 C C . GLU A 1 105 ? 14.355 -8.859 1.018 1.00 67.88 105 GLU A C 1
ATOM 870 O O . GLU A 1 105 ? 14.987 -9.910 1.060 1.00 67.88 105 GLU A O 1
ATOM 875 N N . LYS A 1 106 ? 13.242 -8.671 1.733 1.00 71.94 106 LYS A N 1
ATOM 876 C CA . LYS A 1 106 ? 12.652 -9.626 2.672 1.00 71.94 106 LYS A CA 1
ATOM 877 C C . LYS A 1 106 ? 11.147 -9.434 2.728 1.00 71.94 106 LYS A C 1
ATOM 879 O O . LYS A 1 106 ? 10.637 -8.341 2.440 1.00 71.94 106 LYS A O 1
ATOM 884 N N . ASP A 1 107 ? 10.473 -10.494 3.148 1.00 79.38 107 ASP A N 1
ATOM 885 C CA . ASP A 1 107 ? 9.058 -10.450 3.471 1.00 79.38 107 ASP A CA 1
ATOM 886 C C . ASP A 1 107 ? 8.861 -9.604 4.732 1.00 79.38 107 ASP A C 1
ATOM 888 O O . ASP A 1 107 ? 9.627 -9.693 5.692 1.00 79.38 107 ASP A O 1
ATOM 892 N N . ILE A 1 108 ? 7.860 -8.729 4.707 1.00 79.38 108 ILE A N 1
ATOM 893 C CA . ILE A 1 108 ? 7.520 -7.856 5.830 1.00 79.38 108 ILE A CA 1
ATOM 894 C C . ILE A 1 108 ? 6.027 -7.988 6.071 1.00 79.38 108 ILE A C 1
ATOM 896 O O . ILE A 1 108 ? 5.222 -7.756 5.170 1.00 79.38 108 ILE A O 1
ATOM 900 N N . PHE A 1 109 ? 5.668 -8.303 7.309 1.00 82.06 109 PHE A N 1
ATOM 901 C CA . PHE A 1 109 ? 4.299 -8.245 7.787 1.00 82.06 109 PHE A CA 1
ATOM 902 C C . PHE A 1 109 ? 4.255 -7.223 8.916 1.00 82.06 109 PHE A C 1
ATOM 904 O O . PHE A 1 109 ? 4.977 -7.335 9.908 1.00 82.06 109 PHE A O 1
ATOM 911 N N . TRP A 1 110 ? 3.446 -6.188 8.738 1.00 82.00 110 TRP A N 1
ATOM 912 C CA . TRP A 1 110 ? 3.281 -5.127 9.721 1.00 82.00 110 TRP A CA 1
ATOM 913 C C . TRP A 1 110 ? 1.798 -4.830 9.903 1.00 82.00 110 TRP A C 1
ATOM 915 O O . TRP A 1 110 ? 1.038 -4.808 8.936 1.00 82.00 110 TRP A O 1
ATOM 925 N N . SER A 1 111 ? 1.385 -4.606 1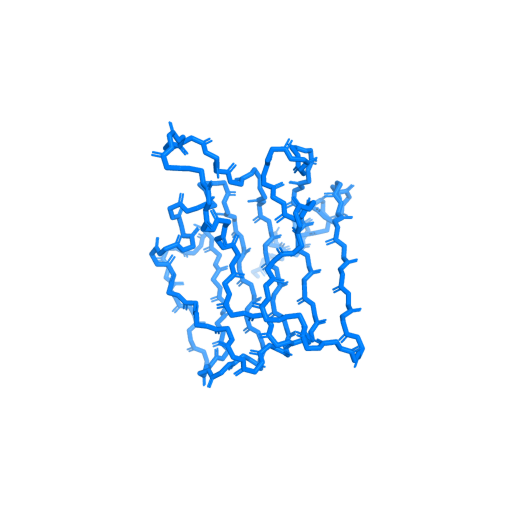1.146 1.00 78.00 111 SER A N 1
ATOM 926 C CA . SER A 1 111 ? 0.014 -4.235 11.484 1.00 78.00 111 SER A CA 1
ATOM 927 C C . SER A 1 111 ? 0.010 -3.193 12.589 1.00 78.00 111 SER A C 1
ATOM 929 O O . SER A 1 111 ? 0.638 -3.413 13.618 1.00 78.00 111 SER A O 1
ATOM 931 N N . LYS A 1 112 ? -0.754 -2.110 12.432 1.00 71.12 112 LYS A N 1
ATOM 932 C CA . LYS A 1 112 ? -0.811 -1.000 13.400 1.00 71.12 112 LYS A CA 1
ATOM 933 C C . LYS A 1 112 ? -1.336 -1.415 14.787 1.00 71.12 112 LYS A C 1
ATOM 935 O O . LYS A 1 112 ? -1.030 -0.754 15.772 1.00 71.12 112 LYS A O 1
ATOM 940 N N . SER A 1 113 ? -2.095 -2.512 14.878 1.00 64.75 113 SER A N 1
ATOM 941 C CA . SER A 1 113 ? -2.558 -3.126 16.138 1.00 64.75 113 SER A CA 1
ATOM 942 C C . SER A 1 113 ? -1.415 -3.675 17.000 1.00 64.75 113 SER A C 1
ATOM 944 O O . SER A 1 113 ? -1.516 -3.697 18.225 1.00 64.75 113 SER A O 1
ATOM 946 N N . HIS A 1 114 ? -0.313 -4.075 16.368 1.00 51.34 114 HIS A N 1
ATOM 947 C CA . HIS A 1 114 ? 0.916 -4.498 17.014 1.00 51.34 114 HIS A CA 1
ATOM 948 C C . HIS A 1 114 ? 1.945 -3.395 16.783 1.00 51.34 114 HIS A C 1
ATOM 950 O O . HIS A 1 114 ? 2.507 -3.294 15.700 1.00 51.34 114 HIS A O 1
ATOM 956 N N . GLY A 1 115 ? 2.247 -2.570 17.781 1.00 49.72 115 GLY A N 1
ATOM 957 C CA . GLY A 1 115 ? 3.343 -1.592 17.701 1.00 49.72 115 GLY A CA 1
ATOM 958 C C . GLY A 1 115 ? 4.749 -2.211 17.557 1.00 49.72 115 GLY A C 1
ATOM 959 O O . GLY A 1 115 ? 5.698 -1.657 18.095 1.00 49.72 115 GLY A O 1
ATOM 960 N N . GLN A 1 116 ? 4.905 -3.372 16.904 1.00 52.31 116 GLN A N 1
ATOM 961 C CA . GLN A 1 116 ? 6.164 -4.069 16.656 1.00 52.31 116 GLN A CA 1
ATOM 962 C C . GLN A 1 116 ? 6.175 -4.781 15.294 1.00 52.31 116 GLN A C 1
ATOM 964 O O . GLN A 1 116 ? 5.243 -5.478 14.897 1.00 52.31 116 GLN A O 1
ATOM 969 N N . LYS A 1 117 ? 7.305 -4.611 14.603 1.00 48.31 117 LYS A N 1
ATOM 970 C CA . LYS A 1 117 ? 7.690 -5.228 13.331 1.00 48.31 117 LYS A CA 1
ATOM 971 C C . LYS A 1 117 ? 7.830 -6.747 13.505 1.00 48.31 117 LYS A C 1
ATOM 973 O O . LYS A 1 117 ? 8.753 -7.198 14.175 1.00 48.31 117 LYS A O 1
ATOM 978 N N . LEU A 1 118 ? 6.962 -7.537 12.875 1.00 47.84 118 LEU A N 1
ATOM 979 C CA . LEU A 1 118 ? 7.121 -8.992 12.809 1.00 47.84 118 LEU A CA 1
ATOM 980 C C . LEU A 1 118 ? 7.953 -9.336 11.568 1.00 47.84 118 LEU A C 1
ATOM 982 O O . LEU A 1 118 ? 7.435 -9.487 10.463 1.00 47.84 118 LEU A O 1
ATOM 986 N N . SER A 1 119 ? 9.271 -9.421 11.754 1.00 41.25 119 SER A N 1
ATOM 987 C CA . SER A 1 119 ? 10.165 -10.048 10.778 1.00 41.25 119 SER A CA 1
ATOM 988 C C . SER A 1 119 ? 10.268 -11.528 11.148 1.00 41.25 119 SER A C 1
ATOM 990 O O . SER A 1 119 ? 10.773 -11.841 12.224 1.00 41.25 119 SER A O 1
ATOM 992 N N . LYS A 1 120 ? 9.756 -12.422 10.299 1.00 38.94 120 LYS A N 1
ATOM 993 C CA . LYS A 1 120 ? 10.143 -13.840 10.320 1.00 38.94 120 LYS A CA 1
ATOM 994 C C . LYS A 1 120 ? 11.282 -14.066 9.338 1.00 38.94 120 LYS A C 1
ATOM 996 O O . LYS A 1 120 ? 11.321 -13.333 8.323 1.00 38.94 120 LYS A O 1
#

Mean predicted aligned error: 10.18 Å

Radius of gyration: 14.48 Å; Cα contacts (8 Å, |Δi|>4): 207; chains: 1; bounding box: 31×38×41 Å

InterPro domains:
  IPR032675 Leucine-rich repeat domain superfamily [G3DSA:3.80.10.10] (3-114)

Sequence (120 aa):
MHDKEFETLKEISSLRRLKISWAVASLKEVPPWLNPRQLTNIKKLYIRGGELCSLDHAGDETVTECKWRVEILRLKYMSNMKIELPKVEDQFPHLLYLEKVKCHEKDIFWSKSHGQKLSK

Solvent-accessible surface area (backbone atoms only — not comparable to full-atom values): 6915 Å² total; per-residue (Å²): 136,81,64,60,66,60,53,51,52,53,60,59,60,75,47,50,64,48,76,49,74,42,89,84,47,88,43,55,62,65,59,89,69,74,39,39,84,73,45,65,76,33,34,29,45,34,43,30,40,34,43,39,37,58,83,70,78,90,82,63,99,81,60,99,73,73,50,31,66,28,29,35,44,37,43,32,44,20,61,55,32,72,81,55,67,73,62,47,47,66,42,23,74,52,46,42,35,39,40,37,37,65,27,60,83,63,52,39,45,39,38,63,92,46,96,60,81,52,73,123

Organism: NCBI:txid2094558

Nearest PDB structures (foldseek):
  6j5t-assembly1_G  TM=7.841E-01  e=1.180E-03  Arabidopsis thaliana
  6j5v-assembly1_A  TM=8.118E-01  e=7.976E-03  Arabidopsis thaliana
  6j5u-assembly1_A  TM=7.775E-01  e=1.759E-02  Arabidopsis thaliana
  4glp-assembly1_A  TM=5.857E-01  e=9.799E-01  Homo sapiens

pLDDT: mean 72.12, std 16.03, range [33.91, 90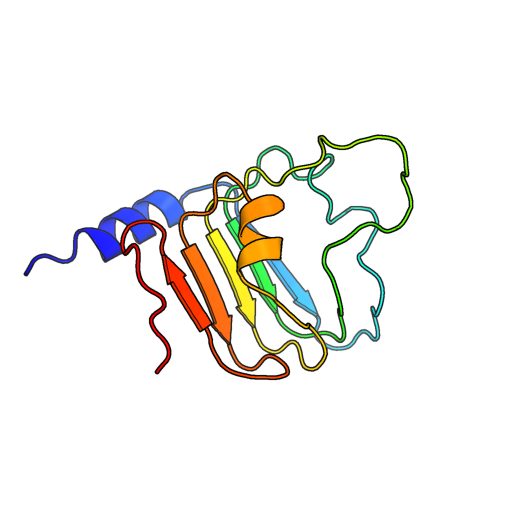.81]